Protein AF-A0AAD7CFA7-F1 (afdb_monomer_lite)

Sequence (71 aa):
RHQCTYCSKRFNRPSGLKIHLTTHTGDKPYVCPEEDCGRCFSVRSNMRRHVRIVHQLTREASGEPRAESES

InterPro domains:
  IPR013087 Zinc finger C2H2-type [PF00096] (2-24)
  IPR013087 Zinc finger C2H2-type [PF00096] (30-55)
  IPR013087 Zinc finger C2H2-type [PS00028] (4-24)
  IPR013087 Zinc finger C2H2-type [PS00028] (32-55)
  IPR013087 Zinc finger C2H2-type [PS50157] (2-29)
  IPR013087 Zinc finger C2H2-type [PS50157] (30-60)
  IPR013087 Zinc finger C2H2-type [SM00355] (2-24)
  IPR013087 Zinc finger C2H2-type [SM00355] (30-55)
  IPR036236 Zinc finger C2H2 superfamily [SSF57667] (2-53)

Organism: NCBI:txid1738132

Radius of gyration: 15.48 Å; chains: 1; bounding box: 27×35×37 Å

pLDDT: mean 81.24, std 15.56, range [40.38, 94.56]

Structure (mmCIF, N/CA/C/O backbone):
data_AF-A0AAD7CFA7-F1
#
_entry.id   AF-A0AAD7CFA7-F1
#
loop_
_atom_site.group_PDB
_atom_site.id
_atom_site.type_symbol
_atom_site.label_atom_id
_atom_site.label_alt_id
_atom_site.label_comp_id
_atom_site.label_asy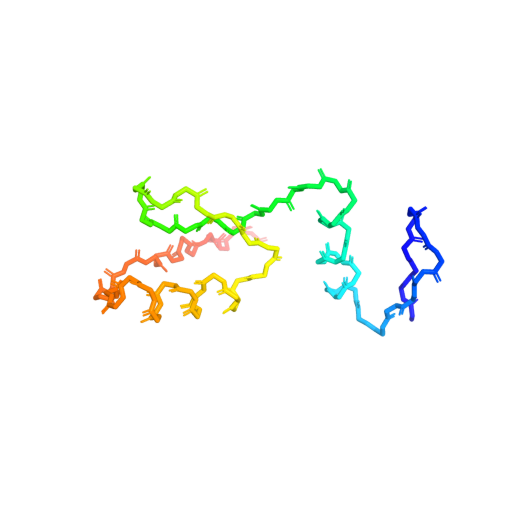m_id
_atom_site.label_entity_id
_atom_site.label_seq_id
_atom_site.pdbx_PDB_ins_code
_atom_site.Cartn_x
_atom_site.Cartn_y
_atom_site.Cartn_z
_atom_site.occupancy
_atom_site.B_iso_or_equiv
_atom_site.auth_seq_id
_atom_site.auth_comp_id
_atom_site.auth_asym_id
_atom_site.auth_atom_id
_atom_site.pdbx_PDB_model_num
ATOM 1 N N . ARG A 1 1 ? 12.325 -9.469 -18.008 1.00 82.62 1 ARG A N 1
ATOM 2 C CA . ARG A 1 1 ? 12.291 -8.046 -17.570 1.00 82.62 1 ARG A CA 1
ATOM 3 C C . ARG A 1 1 ? 10.921 -7.493 -17.929 1.00 82.62 1 ARG A C 1
ATOM 5 O O . ARG A 1 1 ? 10.541 -7.627 -19.080 1.00 82.62 1 ARG A O 1
ATOM 12 N N . HIS A 1 2 ? 10.208 -6.896 -16.982 1.00 90.38 2 HIS A N 1
ATOM 13 C CA . HIS A 1 2 ? 8.868 -6.338 -17.177 1.00 90.38 2 HIS A CA 1
ATOM 14 C C . HIS A 1 2 ? 8.940 -4.812 -17.113 1.00 90.38 2 HIS A C 1
ATOM 16 O O . HIS A 1 2 ? 9.489 -4.276 -16.153 1.00 90.38 2 HIS A O 1
ATOM 22 N N . GLN A 1 3 ? 8.457 -4.118 -18.139 1.00 93.69 3 GLN A N 1
ATOM 23 C CA . GLN A 1 3 ? 8.519 -2.659 -18.235 1.00 93.69 3 GLN A CA 1
ATOM 24 C C . GLN A 1 3 ? 7.164 -2.044 -17.886 1.00 93.69 3 GLN A C 1
ATOM 26 O O . GLN A 1 3 ? 6.127 -2.603 -18.233 1.00 93.69 3 GLN A O 1
ATOM 31 N N . CYS A 1 4 ? 7.182 -0.915 -17.180 1.00 93.88 4 CYS A N 1
ATOM 32 C CA . CYS A 1 4 ? 5.973 -0.151 -16.913 1.00 93.88 4 CYS A CA 1
ATOM 33 C C . CYS A 1 4 ? 5.457 0.534 -18.182 1.00 93.88 4 CYS A C 1
ATOM 35 O O . CYS A 1 4 ? 6.230 0.993 -19.015 1.00 93.88 4 CYS A O 1
ATOM 37 N N . THR A 1 5 ? 4.137 0.581 -18.334 1.00 91.50 5 THR A N 1
ATOM 38 C CA . THR A 1 5 ? 3.469 1.230 -19.469 1.00 91.50 5 THR A CA 1
ATOM 39 C C . THR A 1 5 ? 3.330 2.738 -19.274 1.00 91.50 5 THR A C 1
ATOM 41 O O . THR A 1 5 ? 3.309 3.478 -20.248 1.00 91.50 5 THR A O 1
ATOM 44 N N . TYR A 1 6 ? 3.282 3.202 -18.023 1.00 91.62 6 TYR A N 1
ATOM 45 C CA . TYR A 1 6 ? 3.167 4.622 -17.676 1.00 91.62 6 TYR A CA 1
ATOM 46 C C . TYR A 1 6 ? 4.524 5.317 -17.504 1.00 91.62 6 TYR A C 1
ATOM 48 O O . TYR A 1 6 ? 4.597 6.543 -17.509 1.00 91.62 6 TYR A O 1
ATOM 56 N N . CYS A 1 7 ? 5.610 4.561 -17.315 1.00 93.31 7 CYS A N 1
ATOM 57 C CA . CYS A 1 7 ? 6.958 5.113 -17.197 1.00 93.31 7 CYS A CA 1
ATOM 58 C C . CYS A 1 7 ? 8.030 4.117 -17.655 1.00 93.31 7 CYS A C 1
ATOM 60 O O . CYS A 1 7 ? 7.806 2.916 -17.720 1.00 93.31 7 CYS A O 1
ATOM 62 N N . SER A 1 8 ? 9.257 4.581 -17.887 1.00 92.31 8 SER A N 1
ATOM 63 C CA . SER A 1 8 ? 10.351 3.730 -18.386 1.00 92.31 8 SER A CA 1
ATOM 64 C C . SER A 1 8 ? 10.996 2.812 -17.330 1.00 92.31 8 SER A C 1
ATOM 66 O O . SER A 1 8 ? 12.079 2.266 -17.561 1.00 92.31 8 SER A O 1
ATOM 68 N N . LYS A 1 9 ? 10.369 2.614 -16.159 1.00 94.25 9 LYS A N 1
ATOM 69 C CA . LYS A 1 9 ? 10.903 1.720 -15.119 1.00 94.25 9 LYS A CA 1
ATOM 70 C C . LYS A 1 9 ? 10.795 0.255 -15.532 1.00 94.25 9 LYS A C 1
ATOM 72 O O . LYS A 1 9 ? 9.788 -0.196 -16.077 1.00 94.25 9 LYS A O 1
ATOM 77 N N . ARG A 1 10 ? 11.846 -0.507 -15.222 1.00 94.56 10 ARG A N 1
ATOM 78 C CA . ARG A 1 10 ? 11.963 -1.936 -15.535 1.00 94.56 10 ARG A CA 1
ATOM 79 C C . ARG A 1 10 ? 12.106 -2.736 -14.250 1.00 94.56 10 ARG A C 1
ATOM 81 O O . ARG A 1 10 ? 12.910 -2.404 -13.387 1.00 94.56 10 ARG A O 1
ATOM 88 N N . PHE A 1 11 ? 11.367 -3.829 -14.172 1.00 93.75 11 PHE A N 1
ATOM 89 C CA . PHE A 1 11 ? 11.338 -4.748 -13.046 1.00 93.75 11 PHE A CA 1
ATOM 90 C C . PHE A 1 11 ? 11.855 -6.118 -13.486 1.00 93.75 11 PHE A C 1
ATOM 92 O O . PHE A 1 11 ? 11.694 -6.543 -14.636 1.00 93.75 11 PHE A O 1
ATOM 99 N N . ASN A 1 12 ? 12.501 -6.829 -12.567 1.00 93.19 12 ASN A N 1
ATOM 100 C CA . ASN A 1 12 ? 12.970 -8.193 -12.812 1.00 93.19 12 ASN A CA 1
ATOM 101 C C . ASN A 1 12 ? 11.826 -9.219 -12.734 1.00 93.19 12 ASN A C 1
ATOM 103 O O . ASN A 1 12 ? 11.879 -10.226 -13.431 1.00 93.19 12 ASN A O 1
ATOM 107 N N . ARG A 1 13 ? 10.778 -8.932 -11.952 1.00 92.12 13 ARG A N 1
ATOM 108 C CA . ARG A 1 13 ? 9.645 -9.824 -11.680 1.00 92.12 13 ARG A CA 1
ATOM 109 C C . ARG A 1 13 ? 8.318 -9.166 -12.078 1.00 92.12 13 ARG A C 1
ATOM 111 O O . ARG A 1 13 ? 8.160 -7.961 -11.863 1.00 92.12 13 ARG A O 1
ATOM 118 N N . PRO A 1 14 ? 7.347 -9.940 -12.592 1.00 89.94 14 PRO A N 1
ATOM 119 C CA . PRO A 1 14 ? 6.039 -9.414 -12.984 1.00 89.94 14 PRO A CA 1
ATOM 120 C C . PRO A 1 14 ? 5.246 -8.906 -11.777 1.00 89.94 14 PRO A C 1
ATOM 122 O O . PRO A 1 14 ? 4.566 -7.891 -11.874 1.00 89.94 14 PRO A O 1
ATOM 125 N N . SER A 1 15 ? 5.393 -9.548 -10.612 1.00 88.88 15 SER A N 1
ATOM 126 C CA . SER A 1 15 ? 4.785 -9.088 -9.359 1.00 88.88 15 SER A CA 1
ATOM 127 C C . SER A 1 15 ? 5.254 -7.686 -8.964 1.00 88.88 15 SER A C 1
ATOM 129 O O . SER A 1 15 ? 4.441 -6.870 -8.541 1.00 88.88 15 SER A O 1
ATOM 131 N N . GLY A 1 16 ? 6.540 -7.377 -9.163 1.00 91.00 16 GLY A N 1
ATOM 132 C CA . GLY A 1 16 ? 7.093 -6.043 -8.930 1.00 91.00 16 GLY A CA 1
ATOM 133 C C . GLY A 1 16 ? 6.493 -4.992 -9.863 1.00 91.00 16 GLY A C 1
ATOM 134 O O . GLY A 1 16 ? 6.135 -3.912 -9.402 1.00 91.00 16 GLY A O 1
ATOM 135 N N . LEU A 1 17 ? 6.305 -5.334 -11.146 1.00 92.75 17 LEU A N 1
ATOM 136 C CA . LEU A 1 17 ? 5.605 -4.459 -12.087 1.00 92.75 17 LEU A CA 1
ATOM 137 C C . LEU A 1 17 ? 4.139 -4.257 -11.673 1.00 92.75 17 LEU A C 1
ATOM 139 O O . LEU A 1 17 ? 3.693 -3.119 -11.609 1.00 92.75 17 LEU A O 1
ATOM 143 N N . LYS A 1 18 ? 3.401 -5.325 -11.345 1.00 88.69 18 LYS A N 1
ATOM 144 C CA . LYS A 1 18 ? 1.986 -5.237 -10.941 1.00 88.69 18 LYS A CA 1
ATOM 145 C C . LYS A 1 18 ? 1.796 -4.341 -9.715 1.00 88.69 18 LYS A C 1
ATOM 147 O O . LYS A 1 18 ? 0.923 -3.482 -9.717 1.00 88.69 18 LYS A O 1
ATOM 152 N N . ILE A 1 19 ? 2.650 -4.497 -8.702 1.00 89.31 19 ILE A N 1
ATOM 153 C CA . ILE A 1 19 ? 2.661 -3.623 -7.52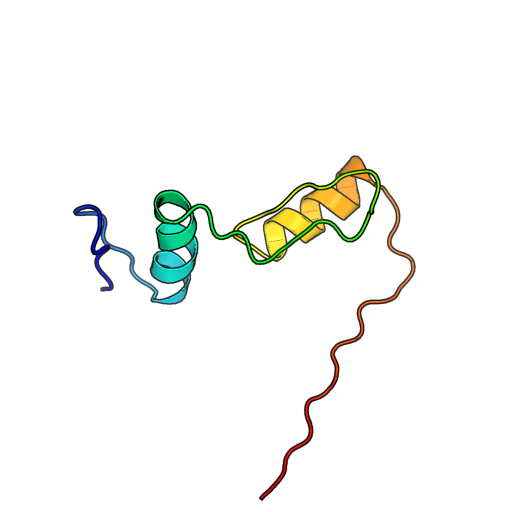1 1.00 89.31 19 ILE A CA 1
ATOM 154 C C . ILE A 1 19 ? 2.990 -2.188 -7.931 1.00 89.31 19 ILE A C 1
ATOM 156 O O . ILE A 1 19 ? 2.342 -1.259 -7.467 1.00 89.31 19 ILE A O 1
ATOM 160 N N . HIS A 1 20 ? 3.971 -1.978 -8.804 1.00 91.62 20 HIS A N 1
ATOM 161 C CA . HIS A 1 20 ? 4.307 -0.635 -9.257 1.00 91.62 20 HIS A CA 1
ATOM 162 C C . HIS A 1 20 ? 3.162 0.037 -10.028 1.00 91.62 20 HIS A C 1
ATOM 164 O O . HIS A 1 20 ? 2.944 1.224 -9.835 1.00 91.62 20 HIS A O 1
ATOM 170 N N . LEU A 1 21 ? 2.385 -0.691 -10.833 1.00 90.69 21 LEU A N 1
ATOM 171 C CA . LEU A 1 21 ? 1.253 -0.109 -11.565 1.00 90.69 21 LEU A CA 1
ATOM 172 C C . LEU A 1 21 ? 0.212 0.536 -10.636 1.00 90.69 21 LEU A C 1
ATOM 174 O O . LEU A 1 21 ? -0.367 1.554 -11.005 1.00 90.69 21 LEU A O 1
ATOM 178 N N . THR A 1 22 ? 0.068 0.041 -9.401 1.00 88.69 22 THR A N 1
ATOM 179 C CA . THR A 1 22 ? -0.792 0.665 -8.376 1.00 88.69 22 THR A CA 1
ATOM 180 C C . THR A 1 22 ? -0.403 2.108 -8.049 1.00 88.69 22 THR A C 1
ATOM 182 O O . THR A 1 22 ? -1.237 2.880 -7.586 1.00 88.69 22 THR A O 1
ATOM 185 N N . THR A 1 23 ? 0.852 2.513 -8.290 1.00 89.06 23 THR A N 1
ATOM 186 C CA . THR A 1 23 ? 1.286 3.901 -8.067 1.00 89.06 23 THR A CA 1
ATOM 187 C C . THR A 1 23 ? 0.801 4.843 -9.160 1.00 89.06 23 THR A C 1
ATOM 189 O O . THR A 1 23 ? 0.807 6.049 -8.954 1.00 89.06 23 THR A O 1
ATOM 192 N N . HIS A 1 24 ? 0.424 4.305 -10.322 1.00 90.38 24 HIS A N 1
ATOM 193 C CA . HIS A 1 24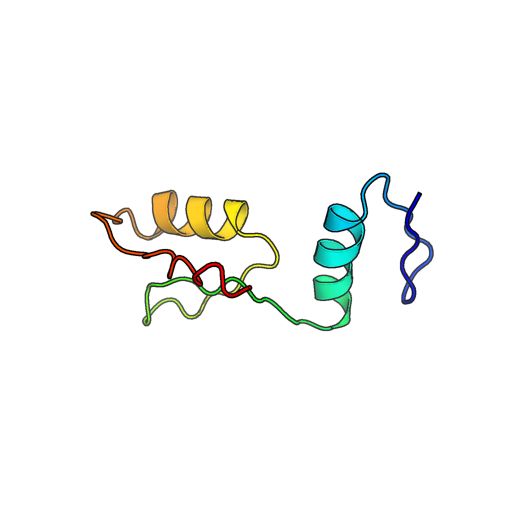 ? -0.143 5.071 -11.429 1.00 90.38 24 HIS A CA 1
ATOM 194 C C . HIS A 1 24 ? -1.669 5.054 -11.400 1.00 90.38 24 HIS A C 1
ATOM 196 O O . HIS A 1 24 ? -2.288 6.088 -11.6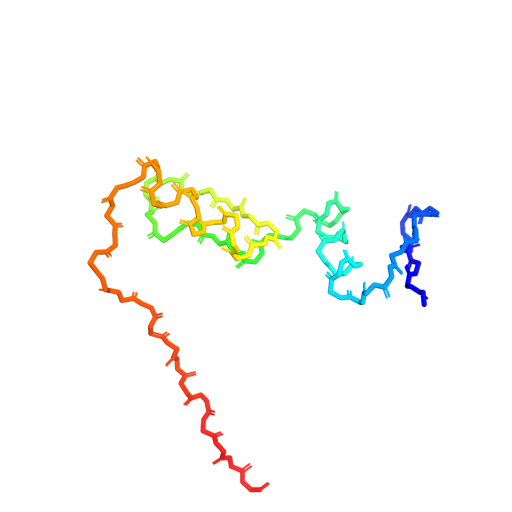13 1.00 90.38 24 HIS A O 1
ATOM 202 N N . THR A 1 25 ? -2.272 3.898 -11.112 1.00 88.00 25 THR A N 1
ATOM 203 C CA . THR A 1 25 ? -3.734 3.750 -11.081 1.00 88.00 25 THR A CA 1
ATOM 204 C C . THR A 1 25 ? -4.353 4.164 -9.748 1.00 88.00 25 THR A C 1
ATOM 206 O O . THR A 1 25 ? -5.556 4.377 -9.680 1.00 88.00 25 THR A O 1
ATOM 209 N N . GLY A 1 26 ? -3.559 4.233 -8.675 1.00 84.06 26 GLY A N 1
ATOM 210 C CA . GLY A 1 26 ? -4.062 4.418 -7.313 1.00 84.06 26 GLY A CA 1
ATOM 211 C C . GLY A 1 26 ? -4.760 3.181 -6.735 1.00 84.06 26 GLY A C 1
ATOM 212 O O . GLY A 1 26 ? -5.167 3.209 -5.576 1.00 84.06 26 GLY A O 1
ATOM 213 N N . ASP A 1 27 ? -4.863 2.095 -7.506 1.00 83.31 27 ASP A N 1
ATOM 214 C CA . ASP A 1 27 ? -5.570 0.877 -7.116 1.00 83.31 27 ASP A CA 1
ATOM 215 C C . ASP A 1 27 ? -4.788 0.124 -6.034 1.00 83.31 27 ASP A C 1
ATOM 217 O O . ASP A 1 27 ? -3.692 -0.385 -6.274 1.00 83.31 27 ASP A O 1
ATOM 221 N N . LYS A 1 28 ? -5.317 0.084 -4.812 1.00 84.62 28 LYS A N 1
ATOM 222 C CA . LYS A 1 28 ? -4.656 -0.545 -3.663 1.00 84.62 28 LYS A CA 1
ATOM 223 C C . LYS A 1 28 ? -5.529 -1.678 -3.134 1.00 84.62 28 LYS A C 1
ATOM 225 O O . LYS A 1 28 ? -6.352 -1.437 -2.254 1.00 84.62 28 LYS A O 1
ATOM 230 N N . PRO A 1 29 ? -5.320 -2.917 -3.611 1.00 82.56 29 PRO A N 1
ATOM 231 C CA . PRO A 1 29 ? -6.214 -4.030 -3.302 1.00 82.56 29 PRO A CA 1
ATOM 232 C C . PRO A 1 29 ? -6.117 -4.518 -1.850 1.00 82.56 29 PRO A C 1
ATOM 234 O O . PRO A 1 29 ? -6.943 -5.314 -1.421 1.00 82.56 29 PRO A O 1
ATOM 237 N N . TYR A 1 30 ? -5.103 -4.097 -1.086 1.00 89.00 30 TYR A N 1
ATOM 238 C CA . TYR A 1 30 ? -4.922 -4.537 0.298 1.00 89.00 30 TYR A CA 1
ATOM 239 C C . TYR A 1 30 ? -5.346 -3.438 1.265 1.00 89.00 30 TYR A C 1
ATOM 241 O O . TYR A 1 30 ? -4.545 -2.567 1.605 1.00 89.00 30 TYR A O 1
ATOM 249 N N . VAL A 1 31 ? -6.594 -3.488 1.711 1.00 88.69 31 VAL A N 1
ATOM 250 C CA . VAL A 1 31 ? -7.138 -2.571 2.719 1.00 88.69 31 VAL A CA 1
ATOM 251 C C . VAL A 1 31 ? -6.828 -3.105 4.121 1.00 88.69 31 VAL A C 1
ATOM 253 O O . VAL A 1 31 ? -6.712 -4.316 4.321 1.00 88.69 31 VAL A O 1
ATOM 256 N N . CYS A 1 32 ? -6.591 -2.203 5.072 1.00 90.06 32 CYS A N 1
ATOM 257 C CA . CYS A 1 32 ? -6.496 -2.547 6.486 1.00 90.06 32 CYS A CA 1
ATOM 258 C C . CYS A 1 32 ? -7.833 -3.161 6.941 1.00 90.06 32 CYS A C 1
ATOM 260 O O . CYS A 1 32 ? -8.863 -2.572 6.633 1.00 90.06 32 CYS A O 1
ATOM 262 N N . PRO A 1 33 ? -7.835 -4.304 7.650 1.00 87.00 33 PRO A N 1
ATOM 263 C CA . PRO A 1 33 ? -9.065 -4.924 8.150 1.00 87.00 33 PRO A CA 1
ATOM 264 C C . PRO A 1 33 ? -9.738 -4.123 9.274 1.00 87.00 33 PRO A C 1
ATOM 266 O O . PRO A 1 33 ? -10.876 -4.403 9.621 1.00 87.00 33 PRO A O 1
ATOM 269 N N . GLU A 1 34 ? -9.030 -3.159 9.865 1.00 86.56 34 GLU A N 1
ATOM 270 C CA . GLU A 1 34 ? -9.597 -2.275 10.877 1.00 86.56 34 GLU A CA 1
ATOM 271 C C . GLU A 1 34 ? -10.409 -1.173 10.192 1.00 86.56 34 GLU A C 1
ATOM 273 O O . GLU A 1 34 ? -9.843 -0.283 9.545 1.00 86.56 34 GLU A O 1
ATOM 278 N N . GLU A 1 35 ? -11.728 -1.230 10.367 1.00 82.62 35 GLU A N 1
ATOM 279 C CA . GLU A 1 35 ? -12.703 -0.339 9.722 1.00 82.62 35 GLU A CA 1
ATOM 280 C C . GLU A 1 35 ? -12.469 1.148 10.055 1.00 82.62 35 GLU A C 1
ATOM 282 O O . GLU A 1 35 ? -12.660 2.010 9.202 1.00 82.62 35 GLU A O 1
ATOM 287 N N . ASP A 1 36 ? -11.966 1.459 11.256 1.00 85.50 36 ASP A N 1
ATOM 288 C CA . ASP A 1 36 ? -11.624 2.832 11.673 1.00 85.50 36 ASP A CA 1
ATOM 289 C C . ASP A 1 36 ? -10.334 3.363 11.006 1.00 85.50 36 ASP A C 1
ATOM 291 O O . ASP A 1 36 ? -10.080 4.565 10.960 1.00 85.50 36 ASP A O 1
ATOM 295 N N . CYS A 1 37 ? -9.500 2.486 10.432 1.00 89.75 37 CYS A N 1
ATOM 296 C CA . CYS A 1 37 ? -8.229 2.891 9.832 1.00 89.75 37 CYS A CA 1
ATOM 297 C C . CYS A 1 37 ? -8.366 3.353 8.374 1.00 89.75 37 CYS A C 1
ATOM 299 O O . CYS A 1 37 ? -7.670 4.279 7.945 1.00 89.75 37 CYS A O 1
ATOM 301 N N . GLY A 1 38 ? -9.180 2.649 7.575 1.00 84.00 38 GLY A N 1
ATOM 302 C CA . GLY A 1 38 ? -9.408 2.950 6.152 1.00 84.00 38 GLY A CA 1
ATOM 303 C C . GLY A 1 38 ? -8.150 2.947 5.263 1.00 84.00 38 GLY A C 1
ATOM 304 O O . GLY A 1 38 ? -8.152 3.490 4.158 1.00 84.00 38 GLY A O 1
ATOM 305 N N . ARG A 1 39 ? -7.028 2.385 5.735 1.00 88.06 39 ARG A N 1
ATOM 306 C CA . ARG A 1 39 ? -5.715 2.549 5.095 1.00 88.06 39 ARG A CA 1
ATOM 307 C C . ARG A 1 39 ? -5.439 1.450 4.074 1.00 88.06 39 ARG A C 1
ATOM 309 O O . ARG A 1 39 ? -5.407 0.271 4.411 1.00 88.06 39 ARG A O 1
ATOM 316 N N . CYS A 1 40 ? -5.159 1.837 2.831 1.00 88.31 40 CYS A N 1
ATOM 317 C CA . CYS A 1 40 ? -4.915 0.896 1.733 1.00 88.31 40 CYS A CA 1
ATOM 318 C C . CYS A 1 40 ? -3.425 0.788 1.374 1.00 88.31 40 CYS A C 1
ATOM 320 O O . CYS A 1 40 ? -2.671 1.770 1.399 1.00 88.31 40 CYS A O 1
ATOM 322 N N . PHE A 1 41 ? -3.004 -0.401 0.948 1.00 88.69 41 PHE A N 1
ATOM 323 C CA . PHE A 1 41 ? -1.632 -0.744 0.590 1.00 88.69 41 PHE A CA 1
ATOM 324 C C . PHE A 1 41 ? -1.575 -1.457 -0.763 1.00 88.69 41 PHE A C 1
ATOM 326 O O . PHE A 1 41 ? -2.435 -2.256 -1.120 1.00 88.69 41 PHE A O 1
ATOM 333 N N . SER A 1 42 ? -0.485 -1.235 -1.494 1.00 87.19 42 SER A N 1
ATOM 334 C CA . SER A 1 42 ? -0.203 -1.930 -2.756 1.00 87.19 42 SER A CA 1
ATOM 335 C C . SER A 1 42 ? 0.323 -3.358 -2.562 1.00 87.19 42 SER A C 1
ATOM 337 O O . SER A 1 42 ? 0.406 -4.128 -3.515 1.00 87.19 42 SER A O 1
ATOM 339 N N . VAL A 1 43 ? 0.729 -3.716 -1.335 1.00 87.56 43 VAL A N 1
ATOM 340 C CA . VAL A 1 43 ? 1.387 -4.995 -1.022 1.00 87.56 43 VAL A CA 1
ATOM 341 C C . VAL A 1 43 ? 0.853 -5.578 0.282 1.00 87.56 43 VAL A C 1
ATOM 343 O O . VAL A 1 43 ? 0.896 -4.914 1.320 1.00 87.56 43 VAL A O 1
ATOM 346 N N . ARG A 1 44 ? 0.469 -6.862 0.254 1.00 86.94 44 ARG A N 1
ATOM 347 C CA . ARG A 1 44 ? -0.016 -7.623 1.419 1.00 86.94 44 ARG A CA 1
ATOM 348 C C . ARG A 1 44 ? 0.931 -7.552 2.620 1.00 86.94 44 ARG A C 1
ATOM 350 O O . ARG A 1 44 ? 0.489 -7.315 3.738 1.00 86.94 44 ARG A O 1
ATOM 357 N N . SER A 1 45 ? 2.237 -7.721 2.404 1.00 89.06 45 SER A N 1
ATOM 358 C CA . SER A 1 45 ? 3.236 -7.691 3.482 1.00 89.06 45 SER A CA 1
ATOM 359 C C . SER A 1 45 ? 3.312 -6.332 4.187 1.00 89.06 45 SER A C 1
ATOM 361 O O . SER A 1 45 ? 3.540 -6.285 5.394 1.00 89.06 45 SER A O 1
ATOM 363 N N . ASN A 1 46 ? 3.084 -5.231 3.461 1.00 90.75 46 ASN A N 1
ATOM 364 C CA . ASN A 1 46 ? 3.065 -3.891 4.051 1.00 90.75 46 ASN A CA 1
ATOM 365 C C . ASN A 1 46 ? 1.829 -3.681 4.926 1.00 90.75 46 ASN A C 1
ATOM 367 O O . ASN A 1 46 ? 1.981 -3.210 6.049 1.00 90.75 46 ASN A O 1
ATOM 371 N N . MET A 1 47 ? 0.651 -4.088 4.443 1.00 91.81 47 MET A N 1
ATOM 372 C CA . MET A 1 47 ? -0.587 -4.062 5.226 1.00 91.81 47 MET A CA 1
ATOM 373 C C . MET A 1 47 ? -0.448 -4.905 6.500 1.00 91.81 47 MET A C 1
ATOM 375 O O . MET A 1 47 ? -0.656 -4.389 7.592 1.00 91.81 47 MET A O 1
ATOM 379 N N . ARG A 1 48 ? 0.036 -6.154 6.402 1.00 89.69 48 ARG A N 1
ATOM 380 C CA . ARG A 1 48 ? 0.233 -7.023 7.582 1.00 89.69 48 ARG A CA 1
ATOM 381 C C . ARG A 1 48 ? 1.169 -6.408 8.620 1.00 89.69 48 ARG A C 1
ATOM 383 O O . ARG A 1 48 ? 0.907 -6.489 9.815 1.00 89.69 48 ARG A O 1
ATOM 390 N N . ARG A 1 49 ? 2.271 -5.801 8.172 1.00 91.19 49 ARG A N 1
ATOM 391 C CA . ARG A 1 49 ? 3.202 -5.099 9.063 1.00 91.19 49 ARG A CA 1
ATOM 392 C C . ARG A 1 49 ? 2.534 -3.902 9.737 1.00 91.19 49 ARG A C 1
ATOM 394 O O . ARG A 1 49 ? 2.739 -3.703 10.9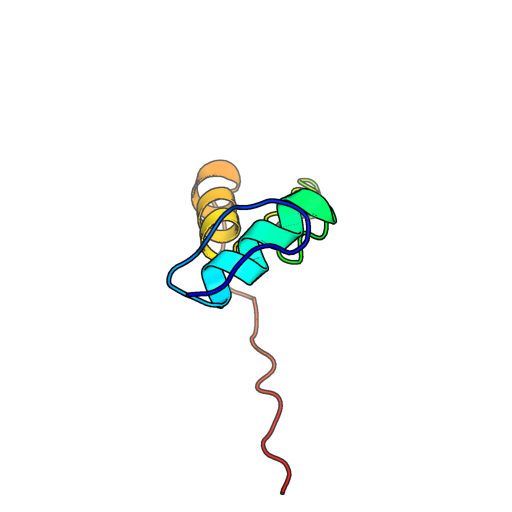27 1.00 91.19 49 ARG A O 1
ATOM 401 N N . HIS A 1 50 ? 1.755 -3.128 8.986 1.00 91.38 50 HIS A N 1
ATOM 402 C CA . HIS A 1 50 ? 1.000 -2.005 9.527 1.00 91.38 50 HIS A CA 1
ATOM 403 C C . HIS A 1 50 ? 0.018 -2.463 10.608 1.00 91.38 50 HIS A C 1
ATOM 405 O O . HIS A 1 50 ? 0.093 -1.944 11.713 1.00 91.38 50 HIS A O 1
ATOM 411 N N . VAL A 1 51 ? -0.806 -3.478 10.340 1.00 88.56 51 VAL A N 1
ATOM 412 C CA . VAL A 1 51 ? -1.747 -4.033 11.328 1.00 88.56 51 VAL A CA 1
ATOM 413 C C . VAL A 1 51 ? -1.011 -4.513 12.577 1.00 88.56 51 VAL A C 1
ATOM 415 O O . VAL A 1 51 ? -1.364 -4.143 13.690 1.00 88.56 51 VAL A O 1
ATOM 418 N N . ARG A 1 52 ? 0.088 -5.254 12.405 1.00 89.06 52 ARG A N 1
ATOM 419 C CA . ARG A 1 52 ? 0.879 -5.761 13.533 1.00 89.06 52 ARG A CA 1
ATOM 420 C C . ARG A 1 52 ? 1.439 -4.652 14.430 1.00 89.06 52 ARG A C 1
ATOM 422 O O . ARG A 1 52 ? 1.439 -4.815 15.641 1.00 89.06 52 ARG A O 1
ATOM 429 N N . ILE A 1 53 ? 1.965 -3.575 13.846 1.00 90.44 53 ILE A N 1
ATOM 430 C CA . ILE A 1 53 ? 2.660 -2.514 14.597 1.00 90.44 53 ILE A CA 1
ATOM 431 C C . ILE A 1 53 ? 1.682 -1.460 15.117 1.00 90.44 53 ILE A C 1
ATOM 433 O O . ILE A 1 53 ? 1.820 -1.000 16.243 1.00 90.44 53 ILE A O 1
ATOM 437 N N . VAL A 1 54 ? 0.724 -1.054 14.286 1.00 88.75 54 VAL A N 1
ATOM 438 C CA . VAL A 1 54 ? -0.187 0.060 14.576 1.00 88.75 54 VAL A CA 1
ATOM 439 C C . VAL A 1 54 ? -1.420 -0.423 15.323 1.00 88.75 54 VAL A C 1
ATOM 441 O O . VAL A 1 54 ? -1.823 0.210 16.289 1.00 88.75 54 VAL A O 1
ATOM 444 N N . HIS A 1 55 ? -1.986 -1.556 14.909 1.00 86.50 55 HIS A N 1
ATOM 445 C CA . HIS A 1 55 ? -3.235 -2.064 15.473 1.00 86.50 55 HIS A CA 1
ATOM 446 C C . HIS A 1 55 ? -3.024 -3.140 16.539 1.00 86.50 55 HIS A C 1
ATOM 448 O O . HIS A 1 55 ? -3.974 -3.479 17.228 1.00 86.50 55 HIS A O 1
ATOM 454 N N . GLN A 1 56 ? -1.796 -3.653 16.715 1.00 74.50 56 GLN A N 1
ATOM 455 C CA . GLN A 1 56 ? -1.364 -4.587 17.776 1.00 74.50 56 GLN A CA 1
ATOM 456 C C . GLN A 1 56 ? -2.247 -5.841 17.991 1.00 74.50 56 GLN A C 1
ATOM 458 O O . GLN A 1 56 ? -1.948 -6.665 18.852 1.00 74.50 56 GLN A O 1
ATOM 463 N N . LEU A 1 57 ? -3.276 -6.056 17.168 1.00 68.19 57 LEU A N 1
ATOM 464 C CA . LEU A 1 57 ? -4.228 -7.148 17.254 1.00 68.19 57 LEU A CA 1
ATOM 465 C C . LEU A 1 57 ? -4.431 -7.747 15.867 1.00 68.19 57 LEU A C 1
ATOM 467 O O . LEU A 1 57 ? -4.976 -7.129 14.966 1.00 68.19 57 LEU A O 1
ATOM 471 N N . THR A 1 58 ? -4.002 -8.998 15.731 1.00 57.22 58 THR A N 1
ATOM 472 C CA . THR A 1 58 ? -4.800 -10.009 15.033 1.00 57.22 58 THR A CA 1
ATOM 473 C C . THR A 1 58 ? -4.665 -11.293 15.843 1.00 57.22 58 THR A C 1
ATOM 475 O O . THR A 1 58 ? -3.759 -12.093 15.626 1.00 57.22 58 THR A O 1
ATOM 478 N N . ARG A 1 59 ?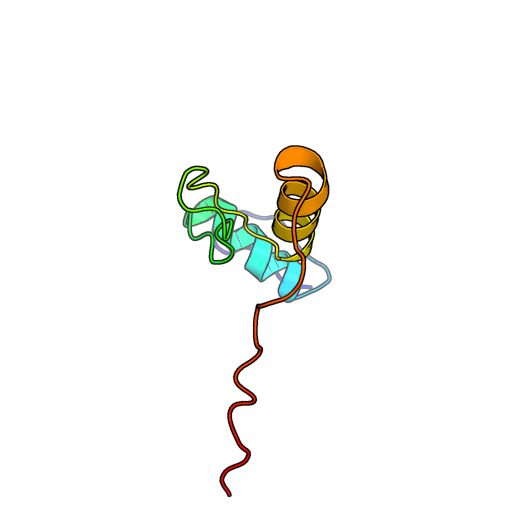 -5.549 -11.478 16.830 1.00 55.75 59 ARG A N 1
ATOM 479 C CA . ARG A 1 59 ? -6.075 -12.826 17.051 1.00 55.75 59 ARG A CA 1
ATOM 480 C C . ARG A 1 59 ? -6.947 -13.090 15.824 1.00 55.75 59 ARG A C 1
ATOM 482 O O . ARG A 1 59 ? -7.958 -12.425 15.677 1.00 55.75 59 ARG A O 1
ATOM 489 N N . GLU A 1 60 ? -6.439 -13.935 14.929 1.00 54.97 60 GLU A N 1
ATOM 490 C CA . GLU A 1 60 ? -7.170 -14.797 13.993 1.00 54.97 60 GLU A CA 1
ATOM 491 C C . GLU A 1 60 ? -8.430 -14.213 13.318 1.00 54.97 60 GLU A C 1
ATOM 493 O O . GLU A 1 60 ? -9.461 -14.096 13.964 1.00 54.97 60 GLU A O 1
ATOM 498 N N . ALA A 1 61 ? -8.379 -13.960 12.002 1.00 52.94 61 ALA A N 1
ATOM 499 C CA . ALA A 1 61 ? -9.414 -14.377 11.028 1.00 52.94 61 ALA A CA 1
ATOM 500 C C . ALA A 1 61 ? -9.335 -13.573 9.718 1.00 52.94 61 ALA A C 1
ATOM 502 O O . ALA A 1 61 ? -9.958 -12.536 9.530 1.00 52.94 61 ALA A O 1
ATOM 503 N N . SER A 1 62 ? -8.588 -14.112 8.764 1.00 47.16 62 SER A N 1
ATOM 504 C CA . SER A 1 62 ? -8.877 -14.025 7.327 1.00 47.16 62 SER A CA 1
ATOM 505 C C . SER A 1 62 ? -8.143 -15.237 6.748 1.00 47.16 62 SER A C 1
ATOM 507 O O . SER A 1 62 ? -6.967 -15.159 6.407 1.00 47.16 62 SER A O 1
ATOM 509 N N . GLY A 1 63 ? -8.700 -16.443 6.860 1.00 49.72 63 GLY A N 1
ATOM 510 C CA . GLY A 1 63 ? -9.961 -16.738 6.193 1.00 49.72 63 GLY A CA 1
ATOM 511 C C . GLY A 1 63 ? -9.691 -16.666 4.696 1.00 49.72 63 GLY A C 1
ATOM 512 O O . GLY A 1 63 ? -10.196 -15.780 4.020 1.00 49.72 63 GLY A O 1
ATOM 513 N N . GLU A 1 64 ? -8.787 -17.517 4.208 1.00 40.38 64 GLU A N 1
ATOM 514 C CA . GLU A 1 64 ? -8.769 -17.835 2.789 1.00 40.38 64 GLU A CA 1
ATOM 515 C C . GLU A 1 64 ? -10.070 -18.599 2.524 1.00 40.38 64 GLU A C 1
ATOM 517 O O . GLU A 1 64 ? -10.226 -19.694 3.072 1.00 40.38 64 GLU A O 1
ATOM 522 N N . PRO A 1 65 ? -11.023 -18.096 1.720 1.00 44.38 65 PRO A N 1
ATOM 523 C CA . PRO A 1 65 ? -11.868 -19.028 1.013 1.00 44.38 65 PRO A CA 1
ATOM 524 C C . PRO A 1 65 ? -10.916 -19.811 0.110 1.00 44.38 65 PRO A C 1
ATOM 526 O O . PRO A 1 65 ? -10.360 -19.284 -0.857 1.00 44.38 65 PRO A O 1
ATOM 529 N N . ARG A 1 66 ? -10.677 -21.068 0.490 1.00 49.62 66 ARG A N 1
ATOM 530 C CA . ARG A 1 66 ? -10.231 -22.109 -0.425 1.00 49.62 66 ARG A CA 1
ATOM 531 C C . ARG A 1 66 ? -11.294 -22.155 -1.518 1.00 49.62 66 ARG A C 1
ATOM 533 O O . ARG A 1 66 ? -12.298 -22.834 -1.353 1.00 49.62 66 ARG A O 1
ATOM 540 N N . ALA A 1 67 ? -11.116 -21.359 -2.570 1.00 51.84 67 ALA A N 1
ATOM 541 C CA . ALA A 1 67 ? -11.892 -21.517 -3.783 1.00 51.84 67 ALA A CA 1
ATOM 542 C C . ALA A 1 67 ? -11.539 -22.902 -4.310 1.00 51.84 67 ALA A C 1
ATOM 544 O O . ALA A 1 67 ? -10.375 -23.224 -4.567 1.00 51.84 67 ALA A O 1
ATOM 545 N N . GLU A 1 68 ? -12.561 -23.732 -4.275 1.00 47.09 68 GLU A N 1
ATOM 546 C CA . GLU A 1 68 ? -12.538 -25.143 -4.550 1.00 47.09 68 GLU A CA 1
ATOM 547 C C . GLU A 1 68 ? -12.036 -25.381 -5.971 1.00 47.09 68 GLU A C 1
ATOM 549 O O . GLU A 1 68 ? -12.323 -24.641 -6.910 1.00 47.09 68 GLU A O 1
ATOM 554 N N . SER A 1 69 ? -11.228 -26.425 -6.095 1.00 59.16 69 SER A N 1
ATOM 555 C CA . SER A 1 69 ? -11.069 -27.163 -7.331 1.00 59.16 69 SER A CA 1
ATOM 556 C C . SER A 1 69 ? -12.450 -27.559 -7.850 1.00 59.16 69 SER A C 1
ATOM 558 O O . SER A 1 69 ? -13.120 -28.364 -7.205 1.00 59.16 69 SER A O 1
ATOM 560 N N . GLU A 1 70 ? -12.834 -27.057 -9.018 1.00 52.75 70 GLU A N 1
ATOM 561 C CA . GLU A 1 70 ? -13.837 -27.706 -9.855 1.00 52.75 70 GLU A CA 1
ATOM 562 C C . GLU A 1 70 ? -13.259 -27.947 -11.254 1.00 52.75 70 GLU A C 1
ATOM 564 O O . GLU A 1 70 ? -12.885 -27.006 -11.953 1.00 52.75 70 GLU A O 1
ATOM 569 N N . SER A 1 71 ? -13.247 -29.244 -11.593 1.00 54.53 71 SER A N 1
ATOM 570 C CA . SER A 1 71 ? -12.965 -29.932 -12.868 1.00 54.53 71 SER A CA 1
ATOM 571 C C . SER A 1 71 ? -11.530 -29.954 -13.394 1.00 54.53 71 SER A C 1
ATOM 573 O O . SER A 1 71 ? -11.097 -28.999 -14.073 1.00 54.53 71 SER A O 1
#

Secondary structure (DSSP, 8-state):
-EE-SSSS-EESSHHHHHHHHHHHH----EE-S-TTT--EESSHHHHHHHIIIII----S-----------

Foldseek 3Di:
DDAAPVDRDDDPDVLVNQLVVCVVVVDFPAAQPPPVPRDGHSDPVVSVVCCCPPVVDDPDDDDPPPPDDDD